Protein AF-A0A3C0G4Q8-F1 (afdb_monomer_lite)

Secondary structure (DSSP, 8-state):
-EEEEEEEEEEEEEE-TTS-EEEEEEEEEEEEEE-TTT--EEEEEGGGS-GGGSSSSS----TTS-HHHHHHHHHHHHHHHTTB-TTSSSB--

Radius of gyration: 20.35 Å; chains: 1; bounding box: 38×28×66 Å

pLDDT: mean 94.62, std 4.27, range [67.94, 98.19]

Foldseek 3Di:
DWDDKDWDKDKDWDADPVRDIDIDIDIWIWTWDQAPPPRDIDIDTPVVDDPVCNDPVDGDHDPVDDPVVVVVVVVVVVCVVQQADPVSPDHPD

Structure (mmCIF, N/CA/C/O backbone):
data_AF-A0A3C0G4Q8-F1
#
_entry.id   AF-A0A3C0G4Q8-F1
#
loop_
_atom_site.group_PDB
_atom_site.id
_atom_site.type_symbol
_atom_site.label_atom_id
_atom_site.label_alt_id
_atom_site.label_comp_id
_atom_site.label_asym_id
_atom_site.label_entity_id
_atom_site.label_seq_id
_atom_site.pdbx_PDB_ins_code
_atom_site.Cartn_x
_atom_site.Cartn_y
_atom_site.Cartn_z
_atom_site.occupancy
_atom_site.B_iso_or_equiv
_atom_site.auth_seq_id
_atom_site.auth_comp_id
_atom_site.auth_asym_id
_atom_site.auth_atom_id
_atom_site.pdbx_PDB_model_num
ATOM 1 N N . MET A 1 1 ? 0.757 -4.342 8.251 1.00 93.69 1 MET A N 1
ATOM 2 C CA . MET A 1 1 ? 2.122 -4.179 8.785 1.00 93.69 1 MET A CA 1
ATOM 3 C C . MET A 1 1 ? 3.162 -4.103 7.666 1.00 93.69 1 MET A C 1
ATOM 5 O O . MET A 1 1 ? 3.081 -4.890 6.729 1.00 93.69 1 MET A O 1
ATOM 9 N N . PHE A 1 2 ? 4.123 -3.184 7.750 1.00 96.81 2 PHE A N 1
ATOM 10 C CA . PHE A 1 2 ? 5.347 -3.178 6.941 1.00 96.81 2 PHE A CA 1
ATOM 11 C C . PHE A 1 2 ? 6.324 -4.239 7.464 1.00 96.81 2 PHE A C 1
ATOM 13 O O . PHE A 1 2 ? 6.460 -4.404 8.675 1.00 96.81 2 PHE A O 1
ATOM 20 N N . ILE A 1 3 ? 6.956 -4.986 6.558 1.00 97.19 3 ILE A N 1
ATOM 21 C CA . ILE A 1 3 ? 7.936 -6.024 6.903 1.00 97.19 3 ILE A CA 1
ATOM 22 C C . ILE A 1 3 ? 9.331 -5.547 6.513 1.00 97.19 3 ILE A C 1
ATOM 24 O O . ILE A 1 3 ? 10.190 -5.388 7.371 1.00 97.19 3 ILE A O 1
ATOM 28 N N . GLU A 1 4 ? 9.557 -5.319 5.220 1.00 96.62 4 GLU A N 1
ATOM 29 C CA . GLU A 1 4 ? 10.890 -5.024 4.702 1.00 96.62 4 GLU A CA 1
ATOM 30 C C . GLU A 1 4 ? 10.850 -4.351 3.325 1.00 96.62 4 GLU A C 1
ATOM 32 O O . GLU A 1 4 ? 9.813 -4.257 2.656 1.00 96.62 4 GLU A O 1
ATOM 37 N N . THR A 1 5 ? 12.024 -3.903 2.883 1.00 97.44 5 THR A N 1
ATOM 38 C CA . THR A 1 5 ? 12.253 -3.394 1.530 1.00 97.44 5 THR A CA 1
ATOM 39 C C . THR A 1 5 ? 13.133 -4.365 0.759 1.00 97.44 5 THR A C 1
ATOM 41 O O . THR A 1 5 ? 14.277 -4.598 1.139 1.00 97.44 5 THR A O 1
ATOM 44 N N . LEU A 1 6 ? 12.643 -4.858 -0.375 1.00 96.75 6 LEU A N 1
ATOM 45 C CA . LEU A 1 6 ? 13.395 -5.732 -1.268 1.00 96.75 6 LEU A CA 1
ATOM 46 C C . LEU A 1 6 ? 13.872 -4.970 -2.505 1.00 96.75 6 LEU A C 1
ATOM 48 O O . LEU A 1 6 ? 13.138 -4.179 -3.105 1.00 96.75 6 LEU A O 1
ATOM 52 N N . LYS A 1 7 ? 15.110 -5.243 -2.922 1.00 95.81 7 LYS A N 1
ATOM 53 C CA . LYS A 1 7 ? 15.667 -4.784 -4.199 1.00 95.81 7 LYS A CA 1
ATOM 54 C C . LYS A 1 7 ? 15.655 -5.956 -5.173 1.00 95.81 7 LYS A C 1
ATOM 56 O O . LYS A 1 7 ? 16.336 -6.950 -4.965 1.00 95.81 7 LYS A O 1
ATOM 61 N N . THR A 1 8 ? 14.878 -5.823 -6.236 1.00 92.81 8 THR A N 1
ATOM 62 C CA . THR A 1 8 ? 14.708 -6.836 -7.284 1.00 92.81 8 THR A CA 1
ATOM 63 C C . THR A 1 8 ? 15.299 -6.340 -8.598 1.00 92.81 8 THR A C 1
ATOM 65 O O . THR A 1 8 ? 15.392 -5.135 -8.835 1.00 92.81 8 THR A O 1
A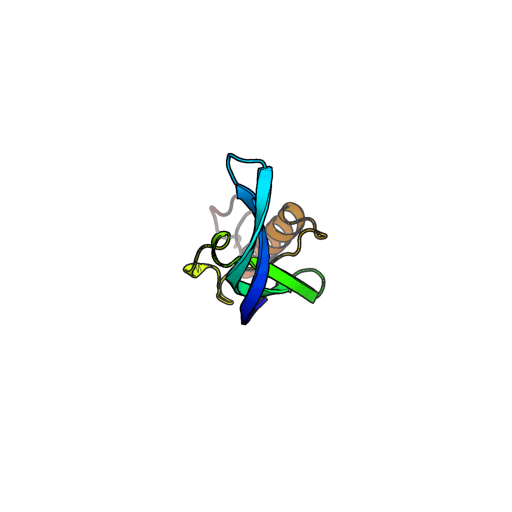TOM 68 N N . MET A 1 9 ? 15.694 -7.265 -9.466 1.00 94.00 9 MET A N 1
ATOM 69 C CA . MET A 1 9 ? 16.088 -6.974 -10.842 1.00 94.00 9 MET A CA 1
ATOM 70 C C . MET A 1 9 ? 15.025 -7.530 -11.771 1.00 94.00 9 MET A C 1
ATOM 72 O O . MET A 1 9 ? 14.668 -8.699 -11.667 1.00 94.00 9 MET A O 1
ATOM 76 N N . ARG A 1 10 ? 14.508 -6.696 -12.673 1.00 90.75 10 ARG A N 1
ATOM 77 C CA . ARG A 1 10 ? 13.532 -7.132 -13.672 1.00 90.75 10 ARG A CA 1
ATOM 78 C C . ARG A 1 10 ? 14.096 -6.908 -15.068 1.00 90.75 10 ARG A C 1
ATOM 80 O O . ARG A 1 10 ? 14.679 -5.857 -15.338 1.00 90.75 10 A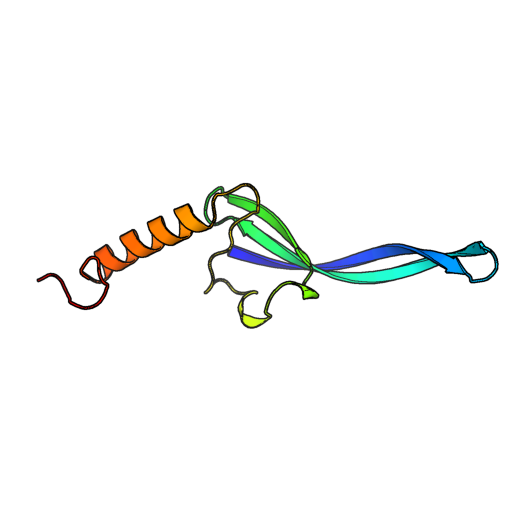RG A O 1
ATOM 87 N N . LEU A 1 11 ? 13.960 -7.927 -15.909 1.00 94.44 11 LEU A N 1
ATOM 88 C CA . LEU A 1 11 ? 14.267 -7.868 -17.331 1.00 94.44 11 LEU A CA 1
ATOM 89 C C . LEU A 1 11 ? 13.101 -7.192 -18.050 1.00 94.44 11 LEU A C 1
ATOM 91 O O . LEU A 1 11 ? 11.939 -7.519 -17.804 1.00 94.44 11 LEU A O 1
ATOM 95 N N . TYR A 1 12 ? 13.429 -6.236 -18.904 1.00 94.25 12 TYR A N 1
ATOM 96 C CA . TYR A 1 12 ? 12.494 -5.564 -19.787 1.00 94.25 12 TYR A CA 1
ATOM 97 C C . TYR A 1 12 ? 12.988 -5.696 -21.214 1.00 94.25 12 TYR A C 1
ATOM 99 O O . TYR A 1 12 ? 14.187 -5.809 -21.471 1.00 94.25 12 TYR A O 1
ATOM 107 N N . GLU A 1 13 ? 12.042 -5.616 -22.129 1.00 96.31 13 GLU A N 1
ATOM 108 C CA . GLU A 1 13 ? 12.284 -5.590 -23.554 1.00 96.31 13 GLU A CA 1
ATOM 109 C C . GLU A 1 13 ? 11.673 -4.311 -24.115 1.00 96.31 13 GLU A C 1
ATOM 111 O O . GLU A 1 13 ? 10.606 -3.865 -23.683 1.00 96.31 13 GLU A O 1
ATOM 116 N N . ARG A 1 14 ? 12.382 -3.686 -25.051 1.00 95.50 14 ARG A N 1
ATOM 117 C CA . ARG A 1 14 ? 11.864 -2.557 -25.819 1.00 95.50 14 ARG A CA 1
ATOM 118 C C . ARG A 1 14 ? 12.173 -2.749 -27.289 1.00 95.50 14 ARG A C 1
ATOM 120 O O . ARG A 1 14 ? 13.263 -3.196 -27.642 1.00 95.50 14 ARG A O 1
ATOM 127 N N . GLN A 1 15 ? 11.241 -2.333 -28.128 1.00 97.12 15 GLN A N 1
ATOM 128 C CA . GLN A 1 15 ? 11.442 -2.283 -29.564 1.00 97.12 15 GLN A CA 1
ATOM 129 C C . GLN A 1 15 ? 12.085 -0.946 -29.952 1.00 97.12 15 GLN A C 1
ATOM 131 O O . GLN A 1 15 ? 11.687 0.119 -29.473 1.00 97.12 15 GLN A O 1
ATOM 136 N N . SER A 1 16 ? 13.118 -1.002 -30.786 1.00 95.38 16 SER A N 1
ATOM 137 C CA . SER A 1 16 ? 13.717 0.176 -31.412 1.00 95.38 16 SER A CA 1
ATOM 138 C C . SER A 1 16 ? 12.816 0.725 -32.520 1.00 95.38 16 SER A C 1
ATOM 140 O O . SER A 1 16 ? 11.895 0.059 -32.989 1.00 95.38 16 SER A O 1
ATOM 142 N N . LYS A 1 17 ? 13.129 1.933 -33.002 1.00 95.50 17 LYS A N 1
ATOM 143 C CA . LYS A 1 17 ? 12.417 2.546 -34.136 1.00 95.50 17 LYS A CA 1
ATOM 144 C C . LYS A 1 17 ? 12.478 1.702 -35.419 1.00 95.50 17 LYS A C 1
ATOM 146 O O . LYS A 1 17 ? 11.590 1.826 -36.248 1.00 95.50 17 LYS A O 1
ATOM 151 N N . LEU A 1 18 ? 13.507 0.861 -35.571 1.00 96.19 18 LEU A N 1
ATOM 152 C CA . LEU A 1 18 ? 13.711 -0.026 -36.725 1.00 96.19 18 LEU A CA 1
ATOM 153 C C . LEU A 1 18 ? 13.132 -1.435 -36.510 1.00 96.19 18 LEU A C 1
ATOM 155 O O . LEU A 1 18 ? 13.394 -2.335 -37.299 1.00 96.19 18 LEU A O 1
ATOM 159 N N . GLY A 1 19 ? 12.390 -1.658 -35.423 1.00 95.56 19 GLY A N 1
ATOM 160 C CA . GLY A 1 19 ? 11.757 -2.944 -35.133 1.00 95.56 19 GLY A CA 1
ATOM 161 C C . GLY A 1 19 ? 12.633 -3.958 -34.389 1.00 95.56 19 GLY A C 1
ATOM 162 O O . GLY A 1 19 ? 12.111 -4.975 -33.946 1.00 95.56 19 GLY A O 1
ATOM 163 N N . ILE A 1 20 ? 13.927 -3.675 -34.188 1.00 96.38 20 ILE A N 1
ATOM 164 C CA . ILE A 1 20 ? 14.858 -4.542 -33.443 1.00 96.38 20 ILE A CA 1
ATOM 165 C C . ILE A 1 20 ? 14.549 -4.475 -31.946 1.00 96.38 20 ILE A C 1
ATOM 167 O O . ILE A 1 20 ? 14.436 -3.378 -31.391 1.00 96.38 20 ILE A O 1
ATOM 171 N N . TYR A 1 21 ? 14.455 -5.629 -31.293 1.00 96.75 21 TYR A N 1
ATOM 172 C CA . TYR A 1 21 ? 14.226 -5.732 -29.858 1.00 96.75 21 TYR A CA 1
ATOM 173 C C . TYR A 1 21 ? 15.532 -5.683 -29.061 1.00 96.75 21 TYR A C 1
ATOM 175 O O . TYR A 1 21 ? 16.530 -6.307 -29.416 1.00 96.75 21 TYR A O 1
ATOM 183 N N . HIS A 1 22 ? 15.515 -4.938 -27.957 1.00 96.25 22 HIS A N 1
ATOM 184 C CA . HIS A 1 22 ? 16.635 -4.827 -27.031 1.00 96.25 22 HIS A CA 1
ATOM 185 C C . HIS A 1 22 ? 16.184 -5.141 -25.612 1.00 96.25 22 HIS A C 1
ATOM 187 O O . HIS A 1 22 ? 15.243 -4.532 -25.091 1.00 96.25 22 HIS A O 1
ATOM 193 N N . THR A 1 23 ? 16.919 -6.032 -24.958 1.00 97.25 23 THR A N 1
ATOM 194 C CA . THR A 1 23 ? 16.723 -6.361 -23.552 1.00 97.25 23 THR A CA 1
ATOM 195 C C . THR A 1 23 ? 17.553 -5.460 -22.651 1.00 97.25 23 THR A C 1
ATOM 197 O O . THR A 1 23 ? 18.715 -5.174 -22.938 1.00 97.25 23 THR A O 1
ATOM 200 N N . PHE A 1 24 ? 16.986 -5.046 -21.524 1.00 95.06 24 PHE A N 1
ATOM 201 C CA . PHE A 1 24 ? 17.716 -4.330 -20.484 1.00 95.06 24 PHE A CA 1
ATOM 202 C C . PHE A 1 24 ? 17.200 -4.715 -19.100 1.00 95.06 24 PHE A C 1
ATOM 204 O O . PHE A 1 24 ? 16.026 -5.042 -18.914 1.00 95.06 24 PHE A O 1
ATOM 211 N N . HIS A 1 25 ? 18.075 -4.645 -18.101 1.00 94.94 25 HIS A N 1
ATOM 212 C CA . HIS A 1 25 ? 17.690 -4.867 -16.714 1.00 94.94 25 HIS A CA 1
ATOM 213 C C . HIS A 1 25 ? 17.458 -3.544 -15.990 1.00 94.94 25 HIS A C 1
ATOM 215 O O . HIS A 1 25 ? 18.218 -2.589 -16.148 1.00 94.94 25 HIS A O 1
ATOM 221 N N . ARG A 1 26 ? 16.443 -3.502 -15.125 1.00 93.56 26 ARG A N 1
ATO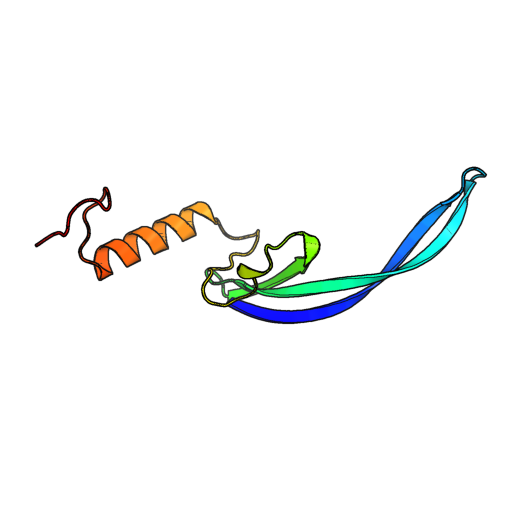M 222 C CA . ARG A 1 26 ? 16.205 -2.367 -14.228 1.00 93.56 26 ARG A CA 1
ATOM 223 C C . ARG A 1 26 ? 16.062 -2.847 -12.789 1.00 93.56 26 ARG A C 1
ATOM 225 O O . ARG A 1 26 ? 15.295 -3.770 -12.503 1.00 93.56 26 ARG A O 1
ATOM 232 N N . LYS A 1 27 ? 16.782 -2.171 -11.887 1.00 93.56 27 LYS A N 1
ATOM 233 C CA . LYS A 1 27 ? 16.620 -2.309 -10.435 1.00 93.56 27 LYS A CA 1
ATOM 234 C C . LYS A 1 27 ? 15.257 -1.750 -10.038 1.00 93.56 27 LYS A C 1
ATOM 236 O O . LYS A 1 27 ? 14.957 -0.593 -10.322 1.00 93.56 27 LYS A O 1
ATOM 241 N N . ASN A 1 28 ? 14.460 -2.562 -9.360 1.00 93.00 28 ASN A N 1
ATOM 242 C CA . ASN A 1 28 ? 13.167 -2.193 -8.811 1.00 93.00 28 ASN A CA 1
ATOM 243 C C . ASN A 1 28 ? 13.158 -2.433 -7.307 1.00 93.00 28 ASN A C 1
ATOM 245 O O . ASN A 1 28 ? 13.396 -3.543 -6.836 1.00 93.00 28 ASN A O 1
ATOM 249 N N . THR A 1 29 ? 12.810 -1.395 -6.559 1.00 96.19 29 THR A N 1
ATOM 250 C CA . THR A 1 29 ? 12.597 -1.496 -5.118 1.00 96.19 29 THR A CA 1
ATOM 251 C C . THR A 1 29 ? 11.119 -1.754 -4.846 1.00 96.19 29 THR A C 1
ATOM 253 O O . THR A 1 29 ? 10.252 -1.024 -5.340 1.00 96.19 29 THR A O 1
ATOM 256 N N . VAL A 1 30 ? 10.823 -2.786 -4.064 1.00 96.75 30 VAL A N 1
ATOM 257 C CA . VAL A 1 30 ? 9.466 -3.154 -3.647 1.00 96.75 30 VAL A CA 1
ATOM 258 C C . VAL A 1 30 ? 9.396 -3.217 -2.128 1.00 96.75 30 VAL A C 1
ATOM 260 O O . VAL A 1 30 ? 10.368 -3.568 -1.466 1.00 96.75 30 VAL A O 1
ATOM 263 N N . TYR A 1 31 ? 8.243 -2.866 -1.581 1.00 97.69 31 TYR A N 1
ATOM 264 C CA . TYR A 1 31 ? 7.949 -3.036 -0.167 1.00 97.69 31 TYR A CA 1
ATOM 265 C C . TYR A 1 31 ? 7.146 -4.308 0.046 1.00 97.69 31 TYR A C 1
ATOM 267 O O . TYR A 1 31 ? 6.221 -4.600 -0.723 1.00 97.69 31 TYR A O 1
ATOM 275 N N . VAL A 1 32 ? 7.495 -5.028 1.106 1.00 97.88 32 VAL A N 1
ATOM 276 C CA . VAL A 1 32 ? 6.790 -6.217 1.570 1.00 97.88 32 VAL A CA 1
ATOM 277 C C . VAL A 1 32 ? 5.916 -5.817 2.745 1.00 97.88 32 VAL A C 1
ATOM 279 O O . VAL A 1 32 ? 6.387 -5.253 3.733 1.00 97.88 32 VAL A O 1
ATOM 282 N N . PHE A 1 33 ? 4.630 -6.124 2.638 1.00 98.19 33 PHE A N 1
ATOM 283 C CA . PHE A 1 33 ? 3.652 -5.872 3.682 1.00 98.19 33 PHE A CA 1
ATOM 284 C C . PHE A 1 33 ? 2.968 -7.171 4.092 1.00 98.19 33 PHE A C 1
ATOM 286 O O . PHE A 1 33 ? 2.788 -8.077 3.282 1.00 98.19 33 PHE A O 1
ATOM 293 N N . LYS A 1 34 ? 2.514 -7.224 5.341 1.00 98.06 34 LYS A N 1
ATOM 294 C CA . LYS A 1 34 ? 1.519 -8.172 5.842 1.00 98.06 34 LYS A CA 1
ATOM 295 C C . LYS A 1 34 ? 0.176 -7.469 5.949 1.00 98.06 34 LYS A C 1
ATOM 297 O O . LYS A 1 34 ? 0.099 -6.372 6.503 1.00 98.06 34 LYS A O 1
ATOM 302 N N . CYS A 1 35 ? -0.886 -8.085 5.450 1.00 98.06 35 CYS A N 1
ATOM 303 C CA . CYS A 1 35 ? -2.223 -7.524 5.543 1.00 98.06 35 CYS A CA 1
ATOM 304 C C . CYS A 1 35 ? -2.711 -7.503 6.993 1.00 98.06 35 CYS A C 1
ATOM 306 O O . CYS A 1 35 ? -2.764 -8.543 7.641 1.00 98.06 35 CYS A O 1
ATOM 308 N N . ASP A 1 36 ? -3.141 -6.337 7.472 1.00 97.69 36 ASP A N 1
ATOM 309 C CA . ASP A 1 36 ? -3.689 -6.183 8.825 1.00 97.69 36 ASP A CA 1
ATOM 310 C C . ASP A 1 36 ? -5.119 -6.741 8.970 1.00 97.69 36 ASP A C 1
ATOM 312 O O . ASP A 1 36 ? -5.633 -6.823 10.081 1.00 97.69 36 ASP A O 1
ATOM 316 N N . ASN A 1 37 ? -5.766 -7.138 7.865 1.00 97.25 37 ASN A N 1
ATOM 317 C CA . ASN A 1 37 ? -7.093 -7.760 7.887 1.00 97.25 37 ASN A CA 1
ATOM 318 C C . ASN A 1 37 ? -7.033 -9.296 7.835 1.00 97.25 37 ASN A C 1
ATOM 320 O O . ASN A 1 37 ? -7.605 -9.952 8.697 1.00 97.25 37 ASN A O 1
ATOM 324 N N . CYS A 1 38 ? -6.359 -9.875 6.833 1.00 97.38 38 CYS A N 1
ATOM 325 C CA . CYS A 1 38 ? -6.323 -11.332 6.625 1.00 97.38 38 CYS A CA 1
ATOM 326 C C . CYS A 1 38 ? -4.940 -11.973 6.822 1.00 97.38 38 CYS A C 1
ATOM 328 O O . CYS A 1 38 ? -4.792 -13.175 6.638 1.00 97.38 38 CYS A O 1
ATOM 330 N N . GLY A 1 39 ? -3.909 -11.196 7.161 1.00 97.31 39 GLY A N 1
ATOM 331 C CA . GLY A 1 39 ? -2.577 -11.721 7.468 1.00 97.31 39 GLY A CA 1
ATOM 332 C C . GLY A 1 39 ? -1.721 -12.134 6.269 1.00 97.31 39 GLY A C 1
ATOM 333 O O . GLY A 1 39 ? -0.545 -12.428 6.474 1.00 97.31 39 GLY A O 1
ATOM 334 N N . VAL A 1 40 ? -2.247 -12.123 5.038 1.00 97.94 40 VAL A N 1
ATOM 335 C CA . VAL A 1 40 ? -1.468 -12.485 3.838 1.00 97.94 40 VAL A CA 1
ATOM 336 C C . VAL A 1 40 ? -0.356 -11.477 3.561 1.00 97.94 40 VAL A C 1
ATOM 338 O O . VAL A 1 40 ? -0.531 -10.272 3.769 1.00 97.94 40 VAL A O 1
ATOM 341 N N . THR A 1 41 ? 0.778 -11.953 3.059 1.00 98.12 41 THR A N 1
ATOM 342 C CA . THR A 1 41 ? 1.861 -11.090 2.588 1.00 98.12 41 THR A CA 1
ATOM 343 C C . THR A 1 41 ? 1.585 -10.605 1.169 1.00 98.12 41 THR A C 1
ATOM 345 O O . THR A 1 41 ? 1.016 -11.317 0.343 1.00 98.12 41 THR A O 1
ATOM 348 N N . PHE A 1 42 ? 1.942 -9.358 0.879 1.00 97.69 42 PHE A N 1
ATOM 349 C CA . PHE A 1 42 ? 1.786 -8.779 -0.450 1.00 97.69 42 PHE A CA 1
ATOM 350 C C . PHE A 1 42 ? 2.860 -7.732 -0.735 1.00 97.69 42 PHE A C 1
ATOM 352 O O . PHE A 1 42 ? 3.435 -7.128 0.172 1.00 97.69 42 PHE A O 1
ATOM 359 N N . LEU A 1 43 ? 3.113 -7.514 -2.025 1.00 96.75 43 LEU A N 1
ATOM 360 C CA . LEU A 1 43 ? 4.142 -6.605 -2.515 1.00 96.75 43 LEU A CA 1
ATOM 361 C C . LEU A 1 43 ? 3.513 -5.339 -3.087 1.00 96.75 43 LEU A C 1
ATOM 363 O O . LEU A 1 43 ? 2.490 -5.395 -3.774 1.00 96.75 43 LEU A O 1
ATOM 367 N N . ARG A 1 44 ? 4.157 -4.191 -2.870 1.00 95.94 44 ARG A N 1
ATOM 368 C CA . ARG A 1 44 ? 3.860 -2.963 -3.622 1.00 95.94 44 ARG A CA 1
ATOM 369 C C . ARG A 1 44 ? 5.144 -2.332 -4.155 1.00 95.94 44 ARG A C 1
ATOM 371 O O . ARG A 1 44 ? 6.142 -2.294 -3.435 1.00 95.94 44 ARG A O 1
ATOM 378 N N . PRO A 1 45 ? 5.145 -1.801 -5.392 1.00 95.62 45 PRO A N 1
ATOM 379 C CA . PRO A 1 45 ? 6.274 -1.021 -5.884 1.00 95.62 45 PRO A CA 1
ATOM 380 C C . PRO A 1 45 ? 6.518 0.186 -4.978 1.00 95.62 45 PRO A C 1
ATOM 382 O O . PRO A 1 45 ? 5.569 0.916 -4.690 1.00 95.62 45 PRO A O 1
ATOM 385 N N . ARG A 1 46 ? 7.776 0.443 -4.593 1.00 95.69 46 ARG A N 1
ATOM 386 C CA . ARG A 1 46 ? 8.130 1.612 -3.769 1.00 95.69 46 ARG A CA 1
ATOM 387 C C . ARG A 1 46 ? 7.623 2.918 -4.384 1.00 95.69 46 ARG A C 1
ATOM 389 O O . ARG A 1 46 ? 7.110 3.762 -3.673 1.00 95.69 46 ARG A O 1
ATOM 396 N N . ALA A 1 47 ? 7.691 3.052 -5.709 1.00 94.31 47 ALA A N 1
ATOM 397 C CA . ALA A 1 47 ? 7.223 4.241 -6.427 1.00 94.31 47 ALA A CA 1
ATOM 398 C C . ALA A 1 47 ? 5.703 4.497 -6.326 1.00 94.31 47 ALA A C 1
ATOM 400 O O . ALA A 1 47 ? 5.247 5.570 -6.698 1.00 94.31 47 ALA A O 1
ATOM 401 N N . LYS A 1 48 ? 4.913 3.516 -5.867 1.00 94.88 48 LYS A N 1
ATOM 402 C CA . LYS A 1 48 ? 3.455 3.634 -5.689 1.00 94.88 48 LYS A CA 1
ATOM 403 C C . LYS A 1 48 ? 3.041 3.774 -4.222 1.00 94.88 48 LYS A C 1
ATOM 405 O O . LYS A 1 48 ? 1.855 3.684 -3.914 1.00 94.88 48 LYS A O 1
ATOM 410 N N . VAL A 1 49 ? 4.002 3.912 -3.315 1.00 94.94 49 VAL A N 1
ATOM 411 C CA . VAL A 1 49 ? 3.753 4.010 -1.880 1.00 94.94 49 VAL A CA 1
ATOM 412 C C . VAL A 1 49 ? 4.451 5.257 -1.377 1.00 94.94 49 VAL A C 1
ATOM 414 O O . VAL A 1 49 ? 5.657 5.405 -1.557 1.00 94.94 49 VAL A O 1
ATOM 417 N N . ASP A 1 50 ? 3.674 6.136 -0.754 1.00 95.81 50 ASP A N 1
ATOM 418 C CA . ASP A 1 50 ? 4.210 7.274 -0.020 1.00 95.81 50 ASP A CA 1
ATOM 419 C C . ASP A 1 50 ? 5.275 6.783 0.987 1.00 95.81 50 ASP A C 1
ATOM 421 O O . ASP A 1 50 ? 4.991 5.824 1.717 1.00 95.81 50 ASP A O 1
ATOM 425 N N . PRO A 1 51 ? 6.493 7.357 1.007 1.00 93.44 51 PRO A N 1
ATOM 426 C CA . PRO A 1 51 ? 7.562 6.928 1.905 1.00 93.44 51 PRO A CA 1
ATOM 427 C C . PRO A 1 51 ? 7.142 6.850 3.375 1.00 93.44 51 PRO A C 1
ATOM 429 O O . PRO A 1 51 ? 7.503 5.876 4.035 1.00 93.44 51 PRO A O 1
ATOM 432 N N . ASP A 1 52 ? 6.317 7.784 3.850 1.00 94.69 52 ASP A N 1
ATOM 433 C CA . ASP A 1 52 ? 5.876 7.833 5.250 1.00 94.69 52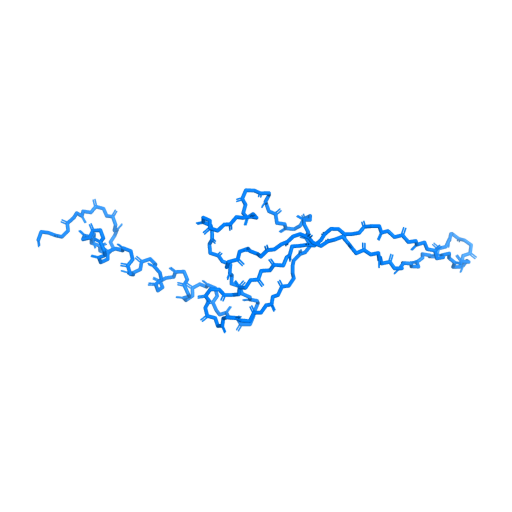 ASP A CA 1
ATOM 434 C C . ASP A 1 52 ? 4.928 6.677 5.579 1.00 94.69 52 ASP A C 1
ATOM 436 O O . ASP A 1 52 ? 4.824 6.227 6.718 1.00 94.69 52 ASP A O 1
ATOM 440 N N . ARG A 1 53 ? 4.264 6.123 4.557 1.00 95.25 53 ARG A N 1
ATOM 441 C CA . ARG A 1 53 ? 3.405 4.945 4.695 1.00 95.25 53 ARG A CA 1
ATOM 442 C C . ARG A 1 53 ? 4.187 3.637 4.691 1.00 95.25 53 ARG A C 1
ATOM 444 O O . ARG A 1 53 ? 3.587 2.595 4.927 1.00 95.25 53 ARG A O 1
ATOM 451 N N . ALA A 1 54 ? 5.498 3.632 4.468 1.00 94.25 54 ALA A N 1
ATOM 452 C CA . ALA A 1 54 ? 6.327 2.433 4.620 1.00 94.25 54 ALA A CA 1
ATOM 453 C C . ALA A 1 54 ? 6.702 2.168 6.096 1.00 94.25 54 ALA A C 1
ATOM 455 O O . ALA A 1 54 ? 7.838 1.825 6.406 1.00 94.25 54 ALA A O 1
ATOM 456 N N . SER A 1 55 ? 5.739 2.329 7.008 1.00 95.62 55 SER A N 1
ATOM 457 C CA . SER A 1 55 ? 5.892 2.139 8.454 1.00 95.62 55 SER A CA 1
ATOM 458 C C . SER A 1 55 ? 4.714 1.348 9.040 1.00 95.62 55 SER A C 1
ATOM 460 O O . SER A 1 55 ? 3.753 1.010 8.338 1.00 95.62 55 SER A O 1
ATOM 462 N N . ASN A 1 56 ? 4.782 1.041 10.339 1.00 95.12 56 ASN A N 1
ATOM 463 C CA . ASN A 1 56 ? 3.711 0.360 11.078 1.00 95.12 56 ASN A CA 1
ATOM 464 C C . ASN A 1 56 ? 2.685 1.306 11.716 1.00 95.12 56 ASN A C 1
ATOM 466 O O . ASN A 1 56 ? 1.685 0.834 12.266 1.00 95.12 56 ASN A O 1
ATOM 470 N N . ASP A 1 57 ? 2.885 2.615 11.577 1.00 94.81 57 ASP A N 1
ATOM 471 C CA . ASP A 1 57 ? 1.930 3.637 12.021 1.00 94.81 57 ASP A CA 1
ATOM 472 C C . ASP A 1 57 ? 0.673 3.621 11.141 1.00 94.81 57 ASP A C 1
ATOM 474 O O . ASP A 1 57 ? -0.437 3.921 11.582 1.00 94.81 57 ASP A O 1
ATOM 478 N N . TYR A 1 58 ? 0.833 3.170 9.895 1.00 94.44 58 TYR A N 1
ATOM 479 C CA . TYR A 1 58 ? -0.242 3.004 8.931 1.00 94.44 58 TYR A CA 1
ATOM 480 C C . TYR A 1 58 ? -0.726 1.557 8.855 1.00 94.44 58 TYR A C 1
ATOM 482 O O . TYR A 1 58 ? 0.030 0.592 8.993 1.00 94.44 58 TYR A O 1
ATOM 490 N N . LYS A 1 59 ? -2.025 1.398 8.579 1.00 96.12 59 LYS A N 1
ATOM 491 C CA . LYS A 1 59 ? -2.614 0.088 8.288 1.00 96.12 59 LYS A CA 1
ATOM 492 C C . LYS A 1 59 ? -2.463 -0.254 6.809 1.00 96.12 59 LYS A C 1
ATOM 494 O O . LYS A 1 59 ? -2.761 0.549 5.927 1.00 96.12 59 LYS A O 1
ATOM 499 N N . HIS A 1 60 ? -2.060 -1.491 6.557 1.00 96.81 60 HIS A N 1
ATOM 500 C CA . HIS A 1 60 ? -1.747 -2.062 5.256 1.00 96.81 60 HIS A CA 1
ATOM 501 C C . HIS A 1 60 ? -2.724 -3.180 4.936 1.00 96.81 60 HIS A C 1
ATOM 503 O O . HIS A 1 60 ? -2.756 -4.218 5.595 1.00 96.81 60 HIS A O 1
ATOM 509 N N . VAL A 1 61 ? -3.526 -2.983 3.895 1.00 97.56 61 VAL A N 1
ATOM 510 C CA . VAL A 1 61 ? -4.565 -3.931 3.482 1.00 97.56 61 VAL A CA 1
ATOM 511 C C . VAL A 1 61 ? -4.293 -4.397 2.052 1.00 97.56 61 VAL A C 1
ATOM 513 O O . VAL A 1 61 ? -3.975 -3.580 1.181 1.00 97.56 61 VAL A O 1
ATOM 516 N N . CYS A 1 62 ? -4.359 -5.711 1.819 1.00 97.06 62 CYS A N 1
ATOM 517 C CA . CYS A 1 62 ? -4.144 -6.295 0.496 1.00 97.06 62 CYS A CA 1
ATOM 518 C C . CYS A 1 62 ? -5.330 -6.003 -0.437 1.00 97.06 62 CYS A C 1
ATOM 520 O O . CYS A 1 62 ? -6.416 -5.646 0.014 1.00 97.06 62 CYS A O 1
ATOM 522 N N . SER A 1 63 ? -5.131 -6.180 -1.743 1.00 95.81 63 SER A N 1
ATOM 523 C CA . SER A 1 63 ? -6.166 -5.945 -2.761 1.00 95.81 63 SER A CA 1
ATOM 524 C C . SER A 1 63 ? -7.353 -6.908 -2.682 1.00 95.81 63 SER A C 1
ATOM 526 O O . SER A 1 63 ? -8.412 -6.595 -3.207 1.00 95.81 63 SER A O 1
ATOM 528 N N . TYR A 1 64 ? -7.185 -8.065 -2.037 1.00 96.88 64 TYR A N 1
ATOM 529 C CA . TYR A 1 64 ? -8.247 -9.062 -1.869 1.00 96.88 64 TYR A CA 1
ATOM 530 C C . TYR A 1 64 ? -9.202 -8.739 -0.714 1.00 96.88 64 TYR A C 1
ATOM 532 O O . TYR A 1 64 ? -10.260 -9.347 -0.598 1.00 96.88 64 TYR A O 1
ATOM 540 N N . CYS A 1 65 ? -8.825 -7.811 0.167 1.00 97.38 65 CYS A N 1
ATOM 541 C CA . CYS A 1 65 ? -9.670 -7.379 1.272 1.00 97.38 65 CYS A CA 1
ATOM 542 C C . CYS A 1 65 ? -10.429 -6.103 0.916 1.00 97.38 65 CYS A C 1
ATOM 544 O O . CYS A 1 65 ? -9.896 -5.207 0.263 1.00 97.38 65 CYS A O 1
ATOM 546 N N . ASP A 1 66 ? -11.640 -5.971 1.454 1.00 97.25 66 ASP A N 1
ATOM 547 C CA . ASP A 1 66 ? -12.388 -4.719 1.396 1.00 97.25 66 ASP A CA 1
ATOM 548 C C . ASP A 1 66 ? -11.746 -3.675 2.327 1.00 97.25 66 ASP A C 1
ATOM 550 O O . ASP A 1 66 ? -11.900 -3.695 3.555 1.00 97.25 66 ASP A O 1
ATOM 554 N N . THR A 1 67 ? -10.995 -2.759 1.717 1.00 94.94 67 THR A N 1
ATOM 555 C CA . THR A 1 67 ? -10.260 -1.699 2.411 1.00 94.94 67 THR A CA 1
ATOM 556 C C . THR A 1 67 ? -11.187 -0.712 3.114 1.00 94.94 67 THR A C 1
ATOM 558 O 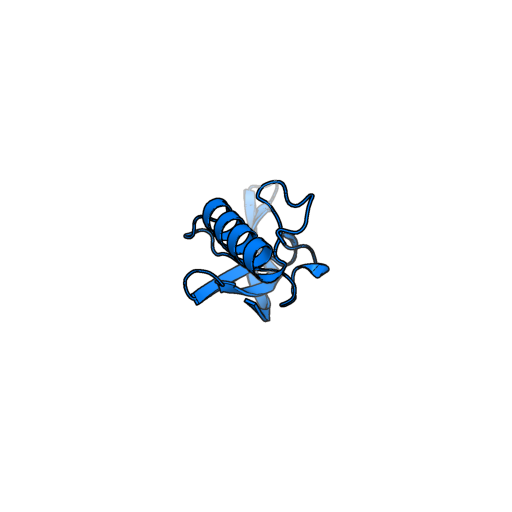O . THR A 1 67 ? -10.862 -0.263 4.215 1.00 94.94 67 THR A O 1
ATOM 561 N N . LYS A 1 68 ? -12.355 -0.406 2.532 1.00 95.81 68 LYS A N 1
ATOM 562 C CA . LYS A 1 68 ? -13.323 0.547 3.094 1.00 95.81 68 LYS A CA 1
ATOM 563 C C . LYS A 1 68 ? -13.997 -0.045 4.323 1.00 95.81 68 LYS A C 1
ATOM 565 O O . LYS A 1 68 ? -14.024 0.594 5.376 1.00 95.81 68 LYS A O 1
ATOM 570 N N . LYS A 1 69 ? -14.459 -1.294 4.224 1.00 97.19 69 LYS A N 1
ATOM 571 C CA . LYS A 1 69 ? -15.071 -2.011 5.349 1.00 97.19 69 LYS A CA 1
ATOM 572 C C . LYS A 1 69 ? -14.087 -2.194 6.503 1.00 97.19 69 LYS A C 1
ATOM 574 O O . LYS A 1 69 ? -14.453 -1.997 7.663 1.00 97.19 69 LYS A O 1
ATOM 579 N N . TYR A 1 70 ? -12.826 -2.514 6.204 1.00 97.06 70 TYR A N 1
ATOM 580 C CA . TYR A 1 70 ? -11.779 -2.584 7.223 1.00 97.06 70 TYR A CA 1
ATOM 581 C C . TYR A 1 70 ? -11.540 -1.224 7.897 1.00 97.06 70 TYR A C 1
ATOM 583 O O . TYR A 1 70 ? -11.544 -1.147 9.126 1.00 97.06 70 TYR A O 1
ATOM 591 N N . ALA A 1 71 ? -11.390 -0.145 7.121 1.00 95.75 71 ALA A N 1
ATOM 592 C CA . ALA A 1 71 ? -11.189 1.199 7.661 1.00 95.75 71 ALA A CA 1
ATOM 593 C C . ALA A 1 71 ? -12.348 1.627 8.577 1.00 95.75 71 ALA A C 1
ATOM 595 O O . ALA A 1 71 ? -12.111 2.103 9.688 1.00 95.75 71 ALA A O 1
ATOM 596 N N . GLN A 1 72 ? -13.594 1.366 8.169 1.00 95.56 72 GLN A N 1
ATOM 597 C CA . GLN A 1 72 ? -14.775 1.649 8.984 1.00 95.56 72 GLN A CA 1
ATOM 598 C C . GLN A 1 72 ? -14.784 0.833 10.285 1.00 95.56 72 GLN A C 1
ATOM 600 O O . GLN A 1 72 ? -15.030 1.392 11.355 1.00 95.56 72 GLN A O 1
ATOM 605 N N . LYS A 1 73 ? -14.460 -0.468 10.228 1.00 96.25 73 LYS A N 1
ATOM 606 C CA . LYS A 1 73 ? -14.354 -1.338 11.413 1.00 96.25 73 LYS A CA 1
ATOM 607 C C . LYS A 1 73 ? -13.321 -0.810 12.413 1.00 96.25 73 LYS A C 1
ATOM 609 O O . LYS A 1 73 ? -13.597 -0.775 13.613 1.00 96.25 73 LYS A O 1
ATOM 614 N N . ILE A 1 74 ? -12.149 -0.387 11.934 1.00 95.81 74 ILE A N 1
ATOM 615 C CA . ILE A 1 74 ? -11.111 0.210 12.785 1.00 95.81 74 ILE A CA 1
ATOM 616 C C . ILE A 1 74 ? -11.582 1.546 13.362 1.00 95.81 74 ILE A C 1
ATOM 618 O O . ILE A 1 74 ? -11.435 1.754 14.562 1.00 95.81 74 ILE A O 1
ATOM 622 N N . GLY A 1 75 ? -12.215 2.407 12.561 1.00 94.88 75 GLY A N 1
ATOM 623 C CA . GLY A 1 75 ? -12.771 3.677 13.031 1.00 94.88 75 GLY A CA 1
ATOM 624 C C . GLY A 1 75 ? -13.803 3.496 14.149 1.00 94.88 75 GLY A C 1
ATOM 625 O O . GLY A 1 75 ? -13.711 4.153 15.181 1.00 94.88 75 GLY A O 1
ATOM 626 N N . VAL A 1 76 ? -14.737 2.549 13.999 1.00 95.06 76 VAL A N 1
ATOM 627 C CA . VAL A 1 76 ? -15.705 2.193 15.056 1.00 95.06 76 VAL A CA 1
ATOM 628 C C . VAL A 1 76 ? -14.988 1.701 16.315 1.00 95.06 76 VAL A C 1
ATOM 630 O O . VAL A 1 76 ? -15.347 2.103 17.419 1.00 95.06 76 VAL A O 1
ATOM 633 N N . LYS A 1 77 ? -13.967 0.844 16.169 1.00 95.38 77 LYS A N 1
ATOM 634 C CA . LYS A 1 77 ? -13.184 0.348 17.309 1.00 95.38 77 LYS A CA 1
ATOM 635 C C . LYS A 1 77 ? -12.489 1.495 18.048 1.00 95.38 77 LYS A C 1
ATOM 637 O O . LYS A 1 77 ? -12.574 1.550 19.268 1.00 95.38 77 LYS A O 1
ATOM 642 N N . MET A 1 78 ? -11.844 2.406 17.321 1.00 94.62 78 MET A N 1
ATOM 643 C CA . MET A 1 78 ? -11.142 3.545 17.917 1.00 94.62 78 MET A CA 1
ATOM 644 C C . MET A 1 78 ? -12.105 4.504 18.607 1.00 94.62 78 MET A C 1
ATOM 646 O O . MET A 1 78 ? -11.834 4.907 19.730 1.00 94.62 78 MET A O 1
ATOM 650 N N . ARG A 1 79 ? -13.273 4.787 18.015 1.00 94.31 79 ARG A N 1
ATOM 651 C CA . ARG A 1 79 ? -14.308 5.587 18.684 1.00 94.31 79 ARG A CA 1
ATOM 652 C C . ARG A 1 79 ? -14.714 5.004 20.032 1.00 94.31 79 ARG A C 1
ATOM 654 O O . ARG A 1 79 ? -14.778 5.741 21.001 1.00 94.31 79 ARG A O 1
ATOM 661 N N . LYS A 1 80 ? -14.905 3.685 20.126 1.00 93.06 80 LYS A N 1
ATOM 662 C CA . LYS A 1 80 ? -15.206 3.033 21.412 1.00 93.06 80 LYS A CA 1
ATOM 663 C C . LYS A 1 80 ? -14.068 3.181 22.423 1.00 93.06 80 LYS A C 1
ATOM 665 O O . LYS A 1 80 ? -14.333 3.462 23.582 1.00 93.06 80 LYS A O 1
ATOM 670 N N . VAL A 1 81 ? -12.817 3.014 21.985 1.00 93.56 81 VAL A N 1
ATOM 671 C CA . VAL A 1 81 ? -11.631 3.175 22.849 1.00 93.56 81 VAL A CA 1
ATOM 672 C C . VAL A 1 81 ? -11.521 4.603 23.384 1.00 93.56 81 VAL A C 1
ATOM 674 O O . VAL A 1 81 ? -11.255 4.792 24.563 1.00 93.56 81 VAL A O 1
ATOM 677 N N . TYR A 1 82 ? -11.758 5.600 22.534 1.00 92.81 82 TYR A N 1
ATOM 678 C CA . TYR A 1 82 ? -11.695 7.014 22.907 1.00 92.81 82 TYR A CA 1
ATOM 679 C C . TYR A 1 82 ? -13.001 7.561 23.495 1.00 92.81 82 TYR A C 1
ATOM 681 O O . TYR A 1 82 ? -13.070 8.761 23.756 1.00 92.81 82 TYR A O 1
ATOM 689 N N . GLN A 1 83 ? -14.012 6.703 23.686 1.00 93.31 83 GLN A N 1
ATOM 690 C CA . GLN A 1 83 ? -15.353 7.079 24.134 1.00 93.31 83 GLN A CA 1
ATOM 691 C C . GLN A 1 83 ? -15.914 8.244 23.308 1.00 93.31 83 GLN A C 1
ATOM 693 O O . GLN A 1 83 ? -16.300 9.261 23.858 1.00 93.31 83 GLN A O 1
ATOM 698 N N . LEU A 1 84 ? -15.888 8.137 21.979 1.00 93.00 84 LEU A N 1
ATOM 699 C CA . LEU A 1 84 ? -16.394 9.151 21.050 1.00 93.00 84 LEU A CA 1
ATOM 700 C C . LEU A 1 84 ? -17.743 8.738 20.454 1.00 93.00 84 LEU A C 1
ATOM 702 O O . LEU A 1 84 ? -17.983 7.560 20.164 1.00 93.00 84 LEU A O 1
ATOM 706 N N . ASP A 1 85 ? -18.587 9.733 20.198 1.00 91.25 85 ASP A N 1
ATOM 707 C CA . ASP A 1 85 ? -19.861 9.595 19.498 1.00 91.25 85 ASP A CA 1
ATOM 708 C C . ASP A 1 85 ? -19.690 9.188 18.018 1.00 91.25 85 ASP A C 1
ATOM 710 O O . ASP A 1 85 ? -18.586 9.073 17.479 1.00 91.25 85 ASP A O 1
ATOM 714 N N . ALA A 1 86 ? -20.802 8.918 17.324 1.00 87.56 86 ALA A N 1
ATOM 715 C CA . ALA A 1 86 ? -20.760 8.444 15.939 1.00 87.56 86 ALA A CA 1
ATOM 716 C C . ALA A 1 86 ? -20.119 9.448 14.967 1.00 87.56 86 ALA A C 1
ATOM 718 O O . ALA A 1 86 ? -19.403 9.035 14.050 1.00 87.56 86 ALA A O 1
ATOM 719 N N . SER A 1 87 ? -20.340 10.737 15.214 1.00 89.31 87 SER A N 1
ATOM 720 C CA . SER A 1 87 ? -19.777 11.878 14.489 1.00 89.31 87 SER A CA 1
ATOM 721 C C . SER A 1 87 ? -18.313 12.172 14.834 1.00 89.31 87 SER A C 1
ATOM 723 O O . SER A 1 87 ? -17.677 12.952 14.132 1.00 89.31 87 SER A O 1
ATOM 725 N N . SER A 1 88 ? -17.736 11.512 15.846 1.00 87.75 88 SER A N 1
ATOM 726 C CA . SER A 1 88 ? -16.383 11.781 16.365 1.00 87.75 88 SER A CA 1
ATOM 727 C C . SER A 1 88 ? -16.186 13.230 16.833 1.00 87.75 88 SER A C 1
ATOM 729 O O . SER A 1 88 ? -15.083 13.764 16.751 1.00 87.75 88 SER A O 1
ATOM 731 N N . THR A 1 89 ? -17.257 13.881 17.280 1.00 89.38 89 THR A N 1
ATOM 732 C CA . THR A 1 89 ? -17.277 15.293 17.687 1.00 89.38 89 THR A CA 1
ATOM 733 C C . THR A 1 89 ? -17.313 15.439 19.204 1.00 89.38 89 THR A C 1
ATOM 735 O O . THR A 1 89 ? -16.699 16.358 19.739 1.00 89.38 89 THR A O 1
ATOM 738 N N . MET A 1 90 ? -17.988 14.528 19.911 1.00 86.31 90 MET A N 1
ATOM 739 C CA . MET A 1 90 ? -18.146 14.592 21.366 1.00 86.31 90 MET A CA 1
ATOM 740 C C . MET A 1 90 ? -17.727 13.293 22.042 1.00 86.31 90 MET A C 1
ATOM 742 O O . MET A 1 90 ? -17.833 12.210 21.463 1.00 86.31 90 MET A O 1
ATOM 746 N N . LYS A 1 91 ? -17.275 13.400 23.296 1.00 83.94 91 LYS A N 1
ATOM 747 C CA . LYS A 1 91 ? -17.044 12.228 24.137 1.00 83.94 91 LYS A CA 1
ATOM 748 C C . LYS A 1 91 ? -18.362 11.746 24.741 1.00 83.94 91 LYS A C 1
ATOM 750 O O . LYS A 1 91 ? -19.110 12.543 25.298 1.00 83.94 91 LYS A O 1
ATOM 755 N N . THR A 1 92 ? -18.643 10.456 24.623 1.00 76.25 92 THR A N 1
ATOM 756 C CA . THR A 1 92 ? -19.745 9.789 25.314 1.00 76.25 92 THR A CA 1
ATOM 757 C C . THR A 1 92 ? -19.337 9.582 26.769 1.00 76.25 92 THR A C 1
ATOM 759 O O . THR A 1 92 ? -18.405 8.817 27.023 1.00 76.25 92 THR A O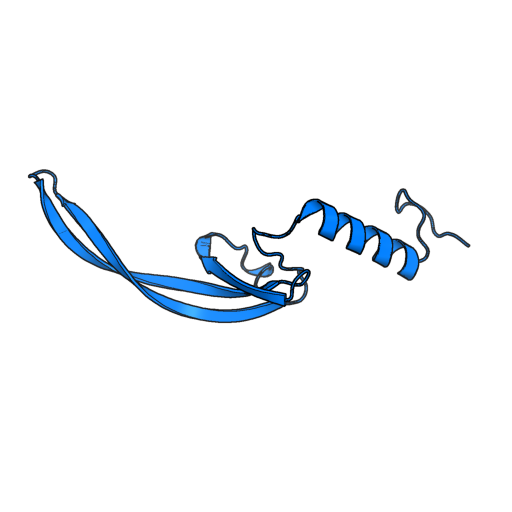 1
ATOM 762 N N . LEU A 1 93 ? -19.991 10.317 27.675 1.00 67.94 93 LEU A N 1
ATOM 763 C CA . LEU A 1 93 ? -19.862 10.181 29.130 1.00 67.94 93 LEU A CA 1
ATOM 764 C C . LEU A 1 93 ? -20.325 8.801 29.612 1.00 67.94 93 LEU A C 1
ATOM 766 O O . LEU A 1 93 ? -21.289 8.268 29.014 1.00 67.94 93 LEU A O 1
#

Sequence (93 aa):
MFIETLKTMRLYERQSKLGIYHTFHRKNTVYVFKCDNCGVTFLRPRAKVDPDRASNDYKHVCSYCDTKKYAQKIGVKMRKVYQLDASSTMKTL